Protein AF-A0A5M7PSC0-F1 (afdb_monomer_lite)

pLDDT: mean 92.3, std 7.91, range [56.59, 97.12]

Radius of gyration: 11.91 Å; chains: 1; bounding box: 33×23×23 Å

Structure (mmCIF, N/CA/C/O backbone):
data_AF-A0A5M7PSC0-F1
#
_entry.id   AF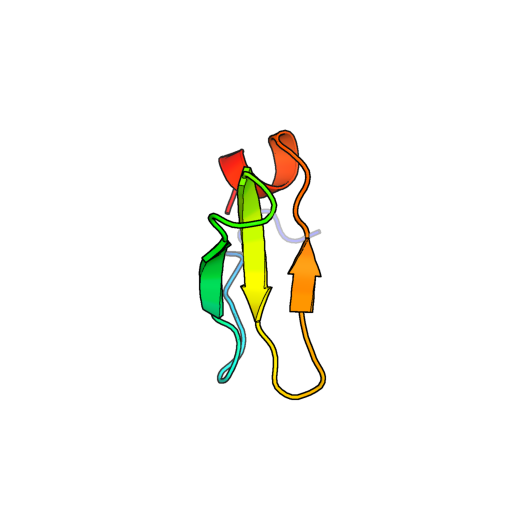-A0A5M7PSC0-F1
#
loop_
_atom_site.group_PDB
_atom_site.id
_atom_site.type_symbol
_atom_site.label_atom_id
_atom_site.label_alt_id
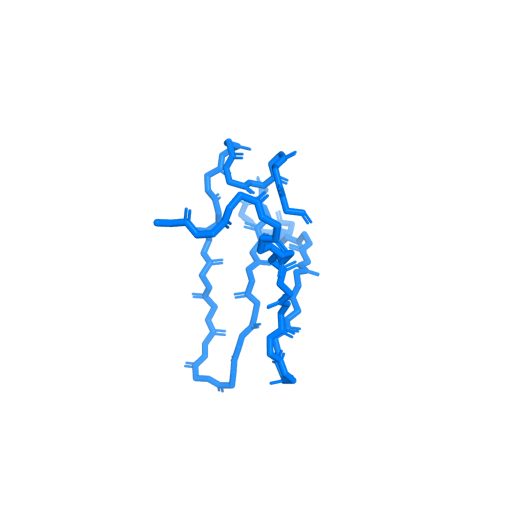_atom_site.label_comp_id
_atom_site.label_asym_id
_atom_site.label_entity_id
_atom_site.label_seq_id
_atom_site.pdbx_PDB_ins_code
_atom_site.Cartn_x
_atom_site.Cartn_y
_atom_site.Cartn_z
_atom_site.occupancy
_atom_site.B_iso_or_equiv
_atom_site.auth_seq_id
_atom_site.auth_comp_id
_atom_site.auth_asym_id
_atom_site.auth_atom_id
_atom_site.pdbx_PDB_model_num
ATOM 1 N N . MET A 1 1 ? 23.953 3.633 -5.165 1.00 56.59 1 MET A N 1
ATOM 2 C CA . MET A 1 1 ? 22.505 3.918 -5.240 1.00 56.59 1 MET A CA 1
ATOM 3 C C . MET A 1 1 ? 22.344 4.836 -6.437 1.00 56.59 1 MET A C 1
ATOM 5 O O . MET A 1 1 ? 22.985 5.874 -6.432 1.00 56.59 1 MET A O 1
ATOM 9 N N . ASN A 1 2 ? 21.66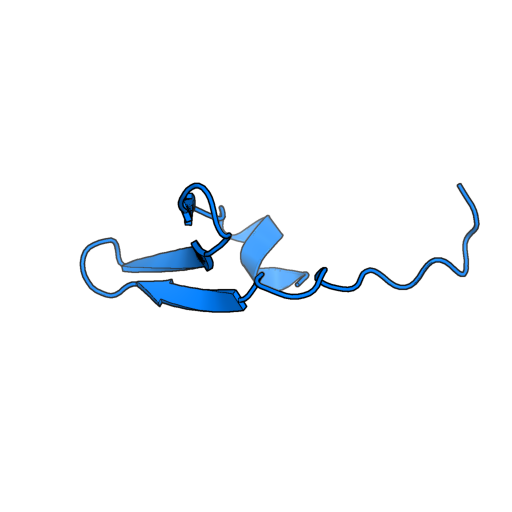0 4.420 -7.505 1.00 66.19 2 ASN A N 1
ATOM 10 C CA . ASN A 1 2 ? 21.483 5.307 -8.659 1.00 66.19 2 ASN A CA 1
ATOM 11 C C . ASN A 1 2 ? 20.488 6.398 -8.268 1.00 66.19 2 ASN A C 1
ATOM 13 O O . ASN A 1 2 ? 19.344 6.079 -7.944 1.00 66.19 2 ASN A O 1
ATOM 17 N N . GLU A 1 3 ? 20.917 7.656 -8.321 1.00 78.25 3 GLU A N 1
ATOM 18 C CA . GLU A 1 3 ? 20.124 8.839 -7.947 1.00 78.25 3 GLU A CA 1
ATOM 19 C C . GLU A 1 3 ? 18.842 9.005 -8.795 1.00 78.25 3 GLU A C 1
ATOM 21 O O . GLU A 1 3 ? 17.932 9.717 -8.399 1.00 78.25 3 GLU A O 1
ATOM 26 N N . ASN A 1 4 ? 18.718 8.264 -9.905 1.00 85.50 4 ASN A N 1
ATOM 27 C CA . ASN A 1 4 ? 17.561 8.260 -10.812 1.00 85.50 4 ASN A CA 1
ATOM 28 C C . ASN A 1 4 ? 16.642 7.027 -10.671 1.00 85.50 4 ASN A C 1
ATOM 30 O O . ASN A 1 4 ? 15.970 6.635 -11.627 1.00 85.50 4 ASN A O 1
ATOM 34 N N . SER A 1 5 ? 16.625 6.362 -9.515 1.00 85.94 5 SER A N 1
ATOM 35 C CA . SER A 1 5 ? 15.767 5.183 -9.313 1.00 85.94 5 SER A CA 1
ATOM 36 C C . SER A 1 5 ? 14.366 5.603 -8.856 1.00 85.94 5 SER A C 1
ATOM 38 O O . SER A 1 5 ? 14.203 6.070 -7.733 1.00 85.94 5 SER A O 1
ATOM 40 N N . ILE A 1 6 ? 13.350 5.411 -9.702 1.00 88.75 6 ILE A N 1
ATOM 41 C CA . ILE A 1 6 ? 11.942 5.650 -9.341 1.00 88.75 6 ILE A CA 1
ATOM 42 C C . ILE A 1 6 ? 11.391 4.402 -8.647 1.00 88.75 6 ILE A C 1
ATOM 44 O O . ILE A 1 6 ? 11.409 3.308 -9.216 1.00 88.75 6 ILE A O 1
ATOM 48 N N . ALA A 1 7 ? 10.893 4.559 -7.420 1.00 89.31 7 ALA A N 1
ATOM 49 C CA . ALA A 1 7 ? 10.216 3.483 -6.708 1.00 89.31 7 ALA A CA 1
ATOM 50 C C . ALA A 1 7 ? 8.858 3.194 -7.362 1.00 89.31 7 ALA A C 1
ATOM 52 O O . ALA A 1 7 ? 8.062 4.100 -7.590 1.00 89.31 7 ALA A O 1
ATOM 53 N N . VAL A 1 8 ? 8.595 1.923 -7.668 1.00 91.81 8 VAL A N 1
ATOM 54 C CA . VAL A 1 8 ? 7.320 1.476 -8.236 1.00 91.81 8 VAL A CA 1
ATOM 55 C C . VA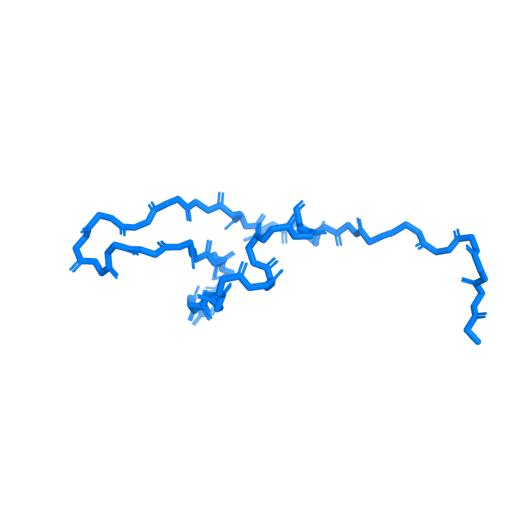L A 1 8 ? 6.879 0.177 -7.580 1.00 91.81 8 VAL A C 1
ATOM 57 O O . VAL A 1 8 ? 7.692 -0.704 -7.286 1.00 91.81 8 VAL A O 1
ATOM 60 N N . PHE A 1 9 ? 5.573 0.034 -7.388 1.00 93.81 9 PHE A N 1
ATOM 61 C CA . PHE A 1 9 ? 4.997 -1.226 -6.948 1.00 93.81 9 PHE A CA 1
ATOM 62 C C . PHE A 1 9 ? 5.097 -2.285 -8.049 1.00 93.81 9 PHE A C 1
ATOM 64 O O . PHE A 1 9 ? 4.863 -2.024 -9.232 1.00 93.81 9 PHE A O 1
ATOM 71 N N . ARG A 1 10 ? 5.422 -3.519 -7.651 1.00 93.00 10 ARG A N 1
ATOM 72 C CA . ARG A 1 10 ? 5.293 -4.678 -8.539 1.00 93.00 10 ARG A CA 1
ATOM 73 C C . ARG A 1 10 ? 3.812 -4.969 -8.786 1.00 93.00 10 ARG A C 1
ATOM 75 O O . ARG A 1 10 ? 2.942 -4.578 -8.012 1.00 93.00 10 ARG A O 1
ATOM 82 N N . ARG A 1 11 ? 3.511 -5.701 -9.859 1.00 95.06 11 ARG A N 1
ATOM 83 C CA . ARG A 1 11 ? 2.138 -6.161 -10.114 1.00 95.06 11 ARG A CA 1
ATOM 84 C C . ARG A 1 11 ? 1.626 -6.982 -8.928 1.00 95.06 11 ARG A C 1
ATOM 86 O O . ARG A 1 11 ? 2.372 -7.777 -8.368 1.00 95.06 11 ARG A O 1
ATOM 93 N N . GLY A 1 12 ? 0.360 -6.777 -8.570 1.00 94.38 12 GLY A N 1
ATOM 94 C CA . GLY A 1 12 ? -0.270 -7.426 -7.417 1.00 94.38 12 GLY A CA 1
ATOM 95 C C . GLY A 1 12 ? -0.053 -6.704 -6.085 1.00 94.38 12 GLY A C 1
ATOM 96 O O . GLY A 1 12 ? -0.655 -7.106 -5.097 1.00 94.38 12 GLY A O 1
ATOM 97 N N . TYR A 1 13 ? 0.747 -5.633 -6.060 1.00 96.81 13 TYR A N 1
ATOM 98 C CA . TYR A 1 13 ? 0.876 -4.766 -4.895 1.00 96.81 13 TYR A CA 1
ATOM 99 C C . TYR A 1 13 ? -0.087 -3.588 -5.010 1.00 96.81 13 TYR A C 1
ATOM 101 O O . TYR A 1 13 ? -0.213 -2.981 -6.078 1.00 96.81 13 TYR A O 1
ATOM 109 N N . ARG A 1 14 ? -0.758 -3.251 -3.909 1.00 95.56 14 ARG A N 1
ATOM 110 C CA . ARG A 1 14 ? -1.675 -2.111 -3.848 1.00 95.56 14 ARG A CA 1
ATOM 111 C C . ARG A 1 14 ? -1.603 -1.437 -2.489 1.00 95.56 14 ARG A C 1
ATOM 113 O O . ARG A 1 14 ? -1.792 -2.090 -1.468 1.00 95.56 14 ARG A O 1
ATOM 120 N N . MET A 1 15 ? -1.410 -0.124 -2.493 1.00 95.44 15 MET A N 1
ATOM 121 C CA . MET A 1 15 ? -1.612 0.698 -1.307 1.00 95.44 15 MET A CA 1
ATOM 122 C C . MET A 1 15 ? -3.102 0.997 -1.122 1.00 95.44 15 MET A C 1
ATOM 124 O O . MET A 1 15 ? -3.810 1.318 -2.083 1.00 95.44 15 MET A O 1
ATOM 128 N N . GLN A 1 16 ? -3.577 0.894 0.114 1.00 95.75 16 GLN A N 1
ATOM 129 C CA . GLN A 1 16 ? -4.927 1.289 0.500 1.00 95.75 16 GLN A CA 1
ATOM 130 C C . GLN A 1 16 ? -4.958 1.800 1.942 1.00 95.75 16 GLN A C 1
ATOM 132 O O . GLN A 1 16 ? -4.049 1.545 2.730 1.00 95.75 16 GLN A O 1
ATOM 137 N N . TRP A 1 17 ? -6.019 2.521 2.284 1.00 95.81 17 TRP A N 1
ATOM 138 C CA . TRP A 1 17 ? -6.352 2.819 3.672 1.00 95.81 17 TRP A CA 1
ATOM 139 C C . TRP A 1 17 ? -7.062 1.619 4.300 1.00 95.81 17 TRP A C 1
ATOM 141 O O . TRP A 1 17 ? -7.911 1.011 3.643 1.00 95.81 17 TRP A O 1
ATOM 151 N N . GLU A 1 18 ? -6.732 1.295 5.551 1.00 96.31 18 GLU A N 1
ATOM 152 C CA . GLU A 1 18 ? -7.489 0.334 6.345 1.00 96.31 18 GLU A CA 1
ATOM 153 C C . GLU A 1 18 ? -8.151 1.022 7.546 1.00 96.31 18 GLU A C 1
ATOM 155 O O . GLU A 1 18 ? -7.473 1.520 8.448 1.00 96.31 18 GLU A O 1
ATOM 160 N N . ALA A 1 19 ? -9.483 1.031 7.560 1.00 96.31 19 ALA A N 1
ATOM 161 C CA . ALA A 1 19 ? -10.284 1.738 8.547 1.00 96.31 1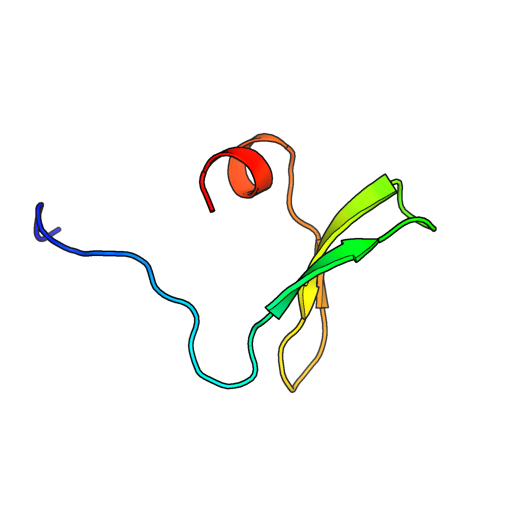9 ALA A CA 1
ATOM 162 C C . ALA A 1 19 ? -10.289 1.046 9.916 1.00 96.31 19 ALA A C 1
ATOM 164 O O . ALA A 1 19 ? -10.273 1.745 10.924 1.00 96.31 19 ALA A O 1
ATOM 165 N N . ALA A 1 20 ? -10.253 -0.292 9.989 1.00 95.44 20 ALA A N 1
ATOM 166 C CA . ALA A 1 20 ? -10.288 -0.982 11.285 1.00 95.44 20 ALA A CA 1
ATOM 167 C C . ALA A 1 20 ? -9.004 -0.778 12.109 1.00 95.44 20 ALA A C 1
ATOM 169 O O . ALA A 1 20 ? -8.992 -1.030 13.311 1.00 95.44 20 ALA A O 1
ATOM 170 N N . GLN A 1 21 ? -7.920 -0.339 11.463 1.00 92.50 21 GLN A N 1
ATOM 171 C CA . GLN A 1 21 ? -6.617 -0.100 12.089 1.00 92.50 21 GLN A CA 1
ATOM 172 C C . GLN A 1 21 ? -6.135 1.348 11.958 1.00 92.50 21 GLN A C 1
ATOM 174 O O . GLN A 1 21 ? -4.984 1.616 12.316 1.00 92.50 21 GLN A O 1
ATOM 179 N N . GLU A 1 22 ? -6.965 2.220 11.377 1.00 95.50 22 GLU A N 1
ATOM 180 C CA . GLU A 1 22 ? -6.677 3.627 11.079 1.00 95.50 22 GLU A CA 1
ATOM 181 C C . GLU A 1 22 ? -5.265 3.838 10.516 1.00 95.50 22 GLU A C 1
ATOM 183 O O . GLU A 1 22 ? -4.463 4.617 11.031 1.00 95.50 22 GLU A O 1
ATOM 188 N N . SER A 1 23 ? -4.910 3.068 9.484 1.00 96.19 23 SER A N 1
ATOM 189 C CA . SER A 1 23 ? -3.557 3.126 8.924 1.00 96.19 23 SER A CA 1
ATOM 190 C C . SER A 1 23 ? -3.500 2.764 7.450 1.00 96.19 23 SER A C 1
ATOM 192 O O . SER A 1 23 ? -4.344 2.037 6.925 1.00 96.19 23 SER A O 1
ATOM 194 N N . HIS A 1 24 ? -2.458 3.253 6.779 1.00 97.12 24 HIS A N 1
ATOM 195 C CA . HIS A 1 24 ? -2.143 2.830 5.424 1.00 97.12 24 HIS A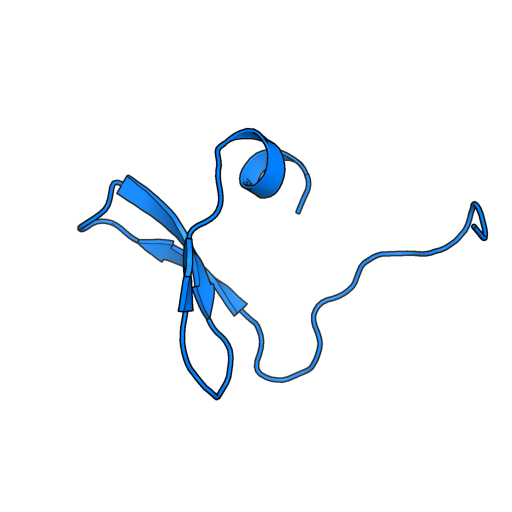 CA 1
ATOM 196 C C . HIS A 1 24 ? -1.516 1.439 5.426 1.00 97.12 24 HIS A C 1
ATOM 198 O O . HIS A 1 24 ? -0.642 1.126 6.240 1.00 97.12 24 HIS A O 1
ATOM 204 N N . VAL A 1 25 ? -1.943 0.612 4.478 1.00 97.00 25 VAL A N 1
ATOM 205 C CA . VAL A 1 25 ? -1.430 -0.741 4.288 1.00 97.00 25 VAL A CA 1
ATOM 206 C C . VAL A 1 25 ? -1.067 -0.971 2.828 1.00 97.00 25 VAL A C 1
ATOM 208 O O . VAL A 1 25 ? -1.665 -0.392 1.918 1.00 97.00 25 VAL A O 1
ATOM 211 N N . VAL A 1 26 ? -0.097 -1.851 2.601 1.00 97.12 26 VAL A N 1
ATOM 212 C CA . VAL A 1 26 ? 0.206 -2.403 1.281 1.00 97.12 26 VAL A CA 1
ATOM 213 C C . VAL A 1 26 ? -0.253 -3.850 1.265 1.00 97.12 26 VAL A C 1
ATOM 215 O O . VAL A 1 26 ? 0.241 -4.669 2.039 1.00 97.12 26 VAL A O 1
ATOM 218 N N . LEU A 1 27 ? -1.193 -4.161 0.379 1.00 96.81 27 LEU A N 1
ATOM 219 C CA . LEU A 1 27 ? -1.571 -5.531 0.060 1.00 96.81 27 LEU A CA 1
ATOM 220 C C . LEU A 1 27 ? -0.616 -6.096 -0.985 1.00 96.81 27 LEU A C 1
ATOM 222 O O . LEU A 1 27 ? -0.229 -5.385 -1.913 1.00 96.81 27 LEU A O 1
ATOM 226 N N . TYR A 1 28 ? -0.268 -7.367 -0.837 1.00 95.81 28 TYR A N 1
ATOM 227 C CA . TYR A 1 28 ? 0.529 -8.149 -1.777 1.00 95.81 28 TYR A CA 1
ATOM 228 C C . TYR A 1 28 ? 0.027 -9.605 -1.782 1.00 95.81 28 TYR A C 1
ATOM 230 O O . TYR A 1 28 ? -0.767 -9.965 -0.913 1.00 95.81 28 TYR A O 1
ATOM 238 N N . PRO A 1 29 ? 0.415 -10.450 -2.755 1.00 95.62 29 PRO A N 1
ATOM 239 C CA . PRO A 1 29 ? -0.225 -11.755 -2.956 1.00 95.62 29 PRO A CA 1
ATOM 240 C C . PRO A 1 29 ? -0.238 -12.662 -1.718 1.00 95.62 29 PRO A C 1
ATOM 242 O O . PRO A 1 29 ? -1.198 -13.395 -1.498 1.00 95.62 29 PRO A O 1
ATOM 245 N N . GLU A 1 30 ? 0.804 -12.589 -0.896 1.00 96.88 30 GLU A N 1
ATOM 246 C CA . GLU A 1 30 ? 0.969 -13.410 0.301 1.00 96.88 30 GLU A CA 1
ATOM 247 C C . GLU A 1 30 ? 0.428 -12.746 1.581 1.00 96.88 30 GLU A C 1
ATOM 249 O O . GLU A 1 30 ? 0.424 -13.384 2.634 1.00 96.88 30 GLU A O 1
ATOM 254 N N . GLY A 1 31 ? -0.037 -11.489 1.530 1.00 95.56 31 GLY A N 1
ATOM 255 C CA . GLY A 1 31 ? -0.590 -10.828 2.712 1.00 95.56 31 GLY A CA 1
ATOM 256 C C . GLY A 1 31 ? -0.656 -9.302 2.666 1.00 95.56 31 GLY A C 1
ATOM 257 O O . GLY A 1 31 ? -0.998 -8.676 1.664 1.00 95.56 31 GLY A O 1
ATOM 258 N N . MET A 1 32 ? -0.386 -8.694 3.820 1.00 96.06 32 MET A N 1
ATOM 259 C CA . MET A 1 32 ? -0.542 -7.263 4.063 1.00 96.06 32 MET A CA 1
ATOM 260 C C . MET A 1 32 ? 0.594 -6.750 4.946 1.00 96.06 32 MET A C 1
ATOM 262 O O . MET A 1 32 ? 0.956 -7.387 5.933 1.00 96.06 32 MET A O 1
ATOM 266 N N . ALA A 1 33 ? 1.129 -5.577 4.616 1.00 95.94 33 ALA A N 1
ATOM 267 C CA . ALA A 1 33 ? 2.066 -4.844 5.459 1.00 95.94 33 ALA A CA 1
ATOM 268 C C . ALA A 1 33 ? 1.424 -3.534 5.922 1.00 95.94 33 ALA A C 1
ATOM 270 O O . ALA A 1 33 ? 0.948 -2.755 5.098 1.00 95.94 33 ALA A O 1
ATOM 271 N N . LYS A 1 34 ? 1.433 -3.280 7.233 1.00 96.81 34 LYS A N 1
ATOM 272 C CA . LYS A 1 34 ? 1.051 -1.984 7.800 1.00 96.81 34 LYS A CA 1
ATOM 273 C C . LYS A 1 34 ? 2.206 -1.002 7.652 1.00 96.81 34 LYS A C 1
ATOM 275 O O . LYS A 1 34 ? 3.346 -1.333 7.975 1.00 96.81 34 LYS A O 1
ATOM 280 N N . LEU A 1 35 ? 1.906 0.194 7.167 1.00 96.44 35 LEU A N 1
ATOM 281 C CA . LEU A 1 35 ? 2.872 1.277 7.063 1.00 96.44 35 LEU A CA 1
ATOM 282 C C . LEU A 1 35 ? 2.870 2.101 8.349 1.00 96.44 35 LEU A C 1
ATOM 284 O O . LEU A 1 35 ? 1.835 2.279 8.993 1.00 96.44 35 LEU A O 1
ATOM 288 N N . ASN A 1 36 ? 4.044 2.617 8.707 1.00 95.19 36 ASN A N 1
ATOM 289 C CA . ASN A 1 36 ? 4.129 3.713 9.662 1.00 95.19 36 ASN A CA 1
ATOM 290 C C . ASN A 1 36 ? 3.833 5.047 8.952 1.00 95.19 36 ASN A C 1
ATOM 292 O O . ASN A 1 36 ? 3.736 5.107 7.725 1.00 95.19 36 ASN A O 1
ATOM 296 N N . GLU A 1 37 ? 3.699 6.118 9.730 1.00 93.38 37 GLU A N 1
ATOM 297 C CA . GLU A 1 37 ? 3.322 7.440 9.216 1.00 93.38 37 GLU A CA 1
ATOM 298 C C . GLU A 1 37 ? 4.300 7.952 8.150 1.00 93.38 37 GLU A C 1
ATOM 300 O O . GLU A 1 37 ? 3.880 8.387 7.081 1.00 93.38 37 GLU A O 1
ATOM 305 N N . THR A 1 38 ? 5.610 7.840 8.392 1.00 96.12 38 THR A N 1
ATOM 306 C CA . THR A 1 38 ? 6.623 8.308 7.437 1.00 96.12 38 THR A CA 1
ATOM 307 C C . THR A 1 38 ? 6.612 7.501 6.142 1.00 96.12 38 THR A C 1
ATOM 309 O O . THR A 1 38 ? 6.709 8.091 5.073 1.00 96.12 38 THR A O 1
ATOM 312 N N . ALA A 1 39 ? 6.468 6.175 6.207 1.00 94.19 39 ALA A N 1
ATOM 313 C CA . ALA A 1 39 ? 6.406 5.330 5.017 1.00 94.19 39 ALA A CA 1
ATOM 314 C C . ALA A 1 39 ? 5.153 5.624 4.185 1.00 94.19 39 ALA A C 1
ATOM 316 O O . ALA A 1 39 ? 5.232 5.649 2.963 1.00 94.19 39 ALA A O 1
ATOM 317 N N . ALA A 1 40 ? 4.017 5.885 4.836 1.00 93.25 40 ALA A N 1
ATOM 318 C CA . ALA A 1 40 ? 2.791 6.273 4.149 1.00 93.25 40 ALA A CA 1
ATOM 319 C C . ALA A 1 40 ? 2.893 7.651 3.473 1.00 93.25 40 ALA A C 1
ATOM 321 O O . ALA A 1 40 ? 2.258 7.865 2.450 1.00 93.25 40 ALA A O 1
ATOM 322 N N . ALA A 1 41 ? 3.688 8.573 4.024 1.00 92.38 41 ALA A N 1
ATOM 323 C CA . ALA A 1 41 ? 3.836 9.926 3.490 1.00 92.38 41 ALA A CA 1
ATOM 324 C C . ALA A 1 41 ? 4.730 10.020 2.239 1.00 92.38 41 ALA A C 1
ATOM 326 O O . ALA A 1 41 ? 4.681 11.030 1.539 1.00 92.38 41 ALA A O 1
ATOM 327 N N . ILE A 1 42 ? 5.572 9.014 1.979 1.00 91.50 42 ILE A N 1
ATOM 328 C CA . ILE A 1 42 ? 6.586 9.047 0.908 1.00 91.50 42 ILE A CA 1
ATOM 329 C C . ILE A 1 42 ? 6.315 8.066 -0.246 1.00 91.50 42 ILE A C 1
ATOM 331 O O . ILE A 1 42 ? 7.147 7.970 -1.150 1.00 91.50 42 ILE A O 1
ATOM 335 N N . LEU A 1 43 ? 5.207 7.320 -0.196 1.00 85.69 43 LEU A N 1
ATOM 336 C CA . LEU A 1 43 ? 4.771 6.350 -1.212 1.00 85.69 43 LEU A CA 1
ATOM 337 C C . LEU A 1 43 ? 3.602 6.899 -2.033 1.00 85.69 43 LEU A C 1
ATOM 339 O O . LEU A 1 43 ? 3.577 6.598 -3.248 1.00 85.69 43 LEU A O 1
#

Foldseek 3Di:
DPPPDDDDDDPQWDWDQDPVVRFIWIGHPVGIDTDDPVRVVPD

Secondary structure (DSSP, 8-state):
--TT----PPTT-EEEEEGGGTEEEEEETTEEEEPPHHHHH--

Sequence (43 aa):
MNENSIAVFRRGYRMQWEAAQESHVVLYPEGMAKLNETAAAIL